Protein AF-A0A357M781-F1 (afdb_monomer_lite)

Foldseek 3Di:
DVVVVDDPLRDDQVNVCVVPVPDDPCSNVCPPPLNVQQVQPDQVGRRPVNVVVVVVVVVVVVVVVVVCCVVCVVVPD

Structure (mmCIF, N/CA/C/O backbone):
data_AF-A0A357M781-F1
#
_entry.id   AF-A0A357M781-F1
#
loop_
_atom_site.group_PDB
_atom_site.id
_atom_site.type_symbol
_atom_site.label_atom_id
_atom_site.label_alt_id
_atom_site.label_comp_id
_atom_site.label_asym_id
_atom_site.label_entity_id
_atom_site.label_seq_id
_atom_site.pdbx_PDB_ins_code
_atom_site.Cartn_x
_atom_site.Cartn_y
_atom_site.Cartn_z
_atom_site.occupancy
_atom_site.B_iso_or_equiv
_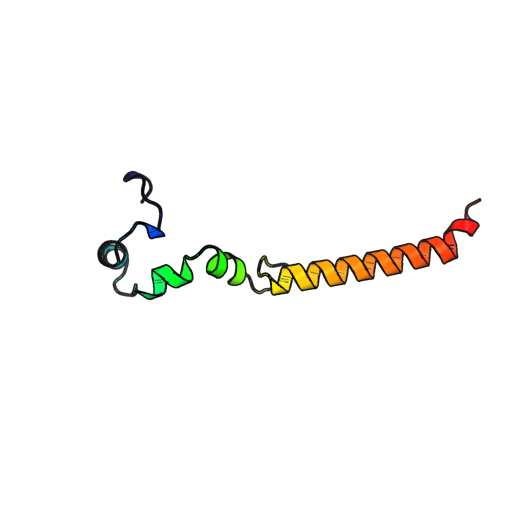atom_site.auth_seq_id
_atom_site.auth_comp_id
_atom_site.auth_asym_id
_atom_site.auth_atom_id
_atom_site.pdbx_PDB_model_num
ATOM 1 N N . CYS A 1 1 ? -8.600 11.249 19.022 1.00 91.25 1 CYS A N 1
ATOM 2 C CA . CYS A 1 1 ? -7.257 11.362 18.386 1.00 91.25 1 CYS A CA 1
ATOM 3 C C . CYS A 1 1 ? -6.719 12.790 18.346 1.00 91.25 1 CYS A C 1
ATOM 5 O O . CYS A 1 1 ? -6.083 13.179 19.311 1.00 91.25 1 CYS A O 1
ATOM 7 N N . ILE A 1 2 ? -6.966 13.582 17.287 1.00 95.31 2 ILE A N 1
ATOM 8 C CA . ILE A 1 2 ? -6.269 14.872 17.060 1.00 95.31 2 ILE A CA 1
ATOM 9 C C . ILE A 1 2 ? -6.426 15.842 18.241 1.00 95.31 2 ILE A C 1
ATOM 11 O O . ILE A 1 2 ? -5.435 16.378 18.723 1.00 95.31 2 ILE A O 1
ATOM 15 N N . ASN A 1 3 ? -7.647 16.001 18.760 1.00 95.06 3 ASN A N 1
ATOM 16 C CA . ASN A 1 3 ? -7.934 16.883 19.901 1.00 95.06 3 ASN A CA 1
ATOM 17 C C . ASN A 1 3 ? -7.229 16.462 21.206 1.00 95.06 3 ASN A C 1
ATOM 19 O O . ASN A 1 3 ? -7.145 17.256 22.135 1.00 95.06 3 ASN A O 1
ATOM 23 N N . GLU A 1 4 ? -6.735 15.226 21.277 1.00 94.62 4 GLU A N 1
ATOM 24 C CA . GLU A 1 4 ? -6.040 14.646 22.431 1.00 94.62 4 GLU A CA 1
ATOM 25 C C . GLU A 1 4 ? -4.541 14.429 22.160 1.00 94.62 4 GLU A C 1
ATOM 27 O O . GLU A 1 4 ? -3.853 13.843 22.989 1.00 94.62 4 GLU A O 1
ATOM 32 N N . GLY A 1 5 ? -4.029 14.844 20.993 1.00 96.19 5 GLY A N 1
ATOM 33 C CA . GLY A 1 5 ? -2.632 14.610 20.608 1.00 96.19 5 GLY A CA 1
ATOM 34 C C . GLY A 1 5 ? -2.272 13.137 20.376 1.00 96.19 5 GLY A C 1
ATOM 35 O O . GLY A 1 5 ? -1.099 12.789 20.444 1.00 96.19 5 GLY A O 1
ATOM 36 N N . LYS A 1 6 ? -3.267 12.279 20.111 1.00 95.94 6 LYS A N 1
ATOM 37 C CA . LYS A 1 6 ? -3.101 10.836 19.871 1.00 95.94 6 LYS A CA 1
ATOM 38 C C . LYS A 1 6 ? -3.096 10.498 18.379 1.00 95.94 6 LYS A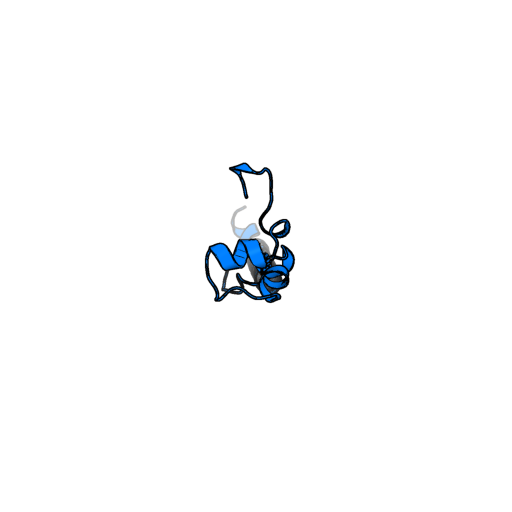 C 1
ATOM 40 O O . LYS A 1 6 ? -3.931 11.019 17.625 1.00 95.94 6 LYS A O 1
ATOM 45 N N . PHE A 1 7 ? -2.257 9.548 17.978 1.00 95.31 7 PHE A N 1
ATOM 46 C CA . PHE A 1 7 ? -2.386 8.797 16.728 1.00 95.31 7 PHE A CA 1
ATOM 47 C C . PHE A 1 7 ? -3.477 7.720 16.847 1.00 95.31 7 PHE A C 1
ATOM 49 O O . PHE A 1 7 ? -4.014 7.469 17.924 1.00 95.31 7 PHE A O 1
ATOM 56 N N . LEU A 1 8 ? -3.845 7.083 15.730 1.00 95.38 8 LEU A N 1
ATOM 57 C CA . LEU A 1 8 ? -4.840 6.000 15.753 1.00 95.38 8 LEU A CA 1
ATOM 58 C C . LEU A 1 8 ? -4.348 4.795 16.564 1.00 95.38 8 LEU A C 1
ATOM 60 O O . LEU A 1 8 ? -5.122 4.210 17.307 1.00 95.38 8 LEU A O 1
ATOM 64 N N . LEU A 1 9 ? -3.060 4.458 16.454 1.00 95.19 9 LEU A N 1
ATOM 65 C CA . LEU A 1 9 ? -2.453 3.349 17.196 1.00 95.19 9 LEU A CA 1
ATOM 66 C C . LEU A 1 9 ? -2.319 3.623 18.705 1.00 95.19 9 LEU A C 1
ATOM 68 O O . LEU A 1 9 ? -2.075 2.685 19.454 1.00 95.19 9 LEU A O 1
ATOM 72 N N . ASP A 1 10 ? -2.520 4.867 19.150 1.00 95.69 10 ASP A N 1
ATOM 73 C CA . ASP A 1 10 ? -2.518 5.226 20.574 1.00 95.69 10 ASP A CA 1
ATOM 74 C C . ASP A 1 10 ? -3.894 5.037 21.234 1.00 95.69 10 ASP A C 1
ATOM 76 O O . ASP A 1 10 ? -4.019 5.182 22.450 1.00 95.69 10 ASP A O 1
ATOM 80 N N . LEU A 1 11 ? -4.945 4.765 20.449 1.00 96.81 11 LEU A N 1
ATOM 81 C CA . LEU A 1 11 ? -6.274 4.487 20.986 1.00 96.81 11 LEU A CA 1
ATOM 82 C C . LEU A 1 11 ? -6.342 3.067 21.548 1.00 96.81 11 LEU A C 1
ATOM 84 O O . LEU A 1 11 ? -5.879 2.106 20.934 1.00 96.81 11 LEU A O 1
ATOM 88 N N . THR A 1 12 ? -7.000 2.923 22.688 1.00 97.19 12 THR A N 1
ATOM 89 C CA . THR A 1 12 ? -7.411 1.632 23.245 1.00 97.19 12 THR A CA 1
ATOM 90 C C . THR A 1 12 ? -8.561 1.024 22.437 1.00 97.19 12 THR A C 1
ATOM 92 O O . THR A 1 12 ? -9.317 1.733 21.764 1.00 97.19 12 THR A O 1
ATOM 95 N N . LEU A 1 13 ? -8.741 -0.297 22.528 1.00 97.88 13 LEU A N 1
ATOM 96 C CA . LEU A 1 13 ? -9.855 -0.981 21.870 1.00 97.88 13 LEU A CA 1
ATOM 97 C C . LEU A 1 13 ? -11.208 -0.437 22.349 1.00 97.88 13 LEU A C 1
ATOM 99 O O . LEU A 1 13 ? -12.159 -0.346 21.573 1.00 97.88 13 LEU A O 1
ATOM 103 N N . GLU A 1 14 ? -11.277 -0.003 23.604 1.00 97.81 14 GLU A N 1
ATOM 104 C CA . GLU A 1 14 ? -12.488 0.544 24.203 1.00 97.81 14 GLU A CA 1
ATOM 105 C C . GLU A 1 14 ? -12.836 1.899 23.585 1.00 97.81 14 GLU A C 1
ATOM 107 O O . GLU A 1 14 ? -13.999 2.142 23.266 1.00 97.81 14 GLU A O 1
ATOM 112 N N . GLU A 1 15 ? -11.835 2.747 23.329 1.00 97.12 15 GLU A N 1
ATOM 113 C CA . GLU A 1 15 ? -12.007 3.988 22.566 1.00 97.12 15 GLU A CA 1
ATOM 114 C C . GLU A 1 15 ? -12.433 3.707 21.120 1.00 97.12 15 GLU A C 1
ATOM 116 O O . GLU A 1 15 ? -13.335 4.371 20.615 1.00 97.12 15 GLU A O 1
ATOM 121 N N . PHE A 1 16 ? -11.871 2.692 20.455 1.00 97.62 16 PHE A N 1
ATOM 122 C CA . PHE A 1 16 ? -12.343 2.285 19.124 1.00 97.62 16 PHE A CA 1
ATOM 123 C C . PHE A 1 16 ? -13.805 1.821 19.145 1.00 97.62 16 PHE A C 1
ATOM 125 O O . PHE A 1 16 ? -14.605 2.224 18.294 1.00 97.62 16 PHE A O 1
ATOM 132 N N . LYS A 1 17 ? -14.189 1.023 20.146 1.00 98.06 17 LYS A N 1
ATOM 133 C CA . LYS A 1 17 ? -15.553 0.497 20.291 1.00 98.06 17 LYS A CA 1
ATOM 134 C C . LYS A 1 17 ? -16.600 1.566 20.594 1.00 98.06 17 LYS A C 1
ATOM 136 O O . LYS A 1 17 ? -17.772 1.339 20.294 1.00 98.06 17 LYS A O 1
ATOM 141 N N . GLN A 1 18 ? -16.206 2.739 21.098 1.00 97.06 18 GLN A N 1
ATOM 142 C CA . GLN A 1 18 ? -17.104 3.900 21.201 1.00 97.06 18 GLN A CA 1
ATOM 143 C C . GLN A 1 18 ? -17.592 4.387 19.826 1.00 97.06 18 GLN A C 1
ATOM 145 O O . GLN A 1 18 ? -18.695 4.924 19.734 1.00 97.06 18 GLN A O 1
ATOM 150 N N . PHE A 1 19 ? -16.811 4.182 18.757 1.00 96.00 19 PHE A N 1
ATOM 151 C CA . PHE A 1 19 ? -17.214 4.527 17.388 1.00 96.00 19 PHE A CA 1
ATOM 152 C C . PHE A 1 19 ? -18.030 3.420 16.720 1.00 96.00 19 PHE A C 1
ATOM 154 O O . PHE A 1 19 ? -18.954 3.707 15.960 1.00 96.00 19 PHE A O 1
ATOM 161 N N . SER A 1 20 ? -17.684 2.156 16.969 1.00 98.00 20 SER A N 1
ATOM 162 C CA . SER A 1 20 ? -18.441 1.008 16.471 1.00 98.00 20 SER A CA 1
ATOM 163 C C . SER A 1 20 ? -18.106 -0.262 17.253 1.00 98.00 20 SER A C 1
ATOM 165 O O . SER A 1 20 ? -16.927 -0.585 17.397 1.00 98.00 20 SER A O 1
ATOM 167 N N . PRO A 1 21 ? -19.102 -1.072 17.659 1.00 97.56 21 PRO A N 1
ATOM 168 C CA . PRO A 1 21 ? -18.846 -2.355 18.313 1.00 97.56 21 PRO A CA 1
ATOM 169 C C . PRO A 1 21 ? -18.185 -3.392 17.388 1.00 97.56 21 PRO A C 1
ATOM 171 O O . PRO A 1 21 ? -17.801 -4.456 17.861 1.00 97.56 21 PRO A O 1
ATOM 174 N N . LEU A 1 22 ? -18.068 -3.104 16.084 1.00 98.19 22 LEU A N 1
ATOM 175 C CA . LEU A 1 22 ? -17.428 -3.980 15.098 1.00 98.19 22 LEU A CA 1
ATOM 176 C C . LEU A 1 22 ? -15.893 -3.949 15.154 1.00 98.19 22 LEU A C 1
ATOM 178 O O . LEU A 1 22 ? -15.262 -4.759 14.483 1.00 98.19 22 LEU A O 1
ATOM 182 N N . PHE A 1 23 ? -15.288 -3.023 15.903 1.00 98.06 23 PHE A N 1
ATOM 183 C CA . PHE A 1 23 ? -13.839 -3.017 16.101 1.00 98.06 23 PHE A CA 1
ATOM 184 C C . PHE A 1 23 ? -13.396 -4.135 17.052 1.00 98.06 23 PHE A C 1
ATOM 186 O O . PHE A 1 23 ? -14.002 -4.371 18.101 1.00 98.06 23 PHE A O 1
ATOM 193 N N . ASP A 1 24 ? -12.286 -4.776 16.701 1.00 98.00 24 ASP A N 1
ATOM 194 C CA . ASP A 1 24 ? -11.617 -5.814 17.476 1.00 98.00 24 ASP A CA 1
ATOM 195 C C . ASP A 1 24 ? -10.095 -5.579 17.507 1.00 98.00 24 ASP A C 1
ATOM 197 O O . ASP A 1 24 ? -9.586 -4.615 16.934 1.00 98.00 24 ASP A O 1
ATOM 201 N N . GLU A 1 25 ? -9.363 -6.467 18.183 1.00 97.25 25 GLU A N 1
ATOM 202 C CA . GLU A 1 25 ? -7.901 -6.397 18.340 1.00 97.25 25 GLU A CA 1
ATOM 203 C C . GLU A 1 25 ? -7.134 -6.374 17.005 1.00 97.25 25 GLU A C 1
ATOM 205 O O . GLU A 1 25 ? -5.992 -5.912 16.945 1.00 97.25 25 GLU A O 1
ATOM 210 N N . ASN A 1 26 ? -7.743 -6.831 15.903 1.00 97.19 26 ASN A N 1
ATOM 211 C CA . ASN A 1 26 ? -7.096 -6.819 14.593 1.00 97.19 26 ASN A CA 1
ATOM 212 C C . ASN A 1 26 ? -6.879 -5.389 14.069 1.00 97.19 26 ASN A C 1
ATOM 214 O O . ASN A 1 26 ? -6.049 -5.188 13.179 1.00 97.19 26 ASN A O 1
ATOM 218 N N . ILE A 1 27 ? -7.566 -4.382 14.631 1.00 97.00 27 ILE A N 1
ATOM 219 C CA . ILE A 1 27 ? -7.406 -2.971 14.251 1.00 97.00 27 ILE A CA 1
ATOM 220 C C . ILE A 1 27 ? -5.941 -2.510 14.325 1.00 97.00 27 ILE A C 1
ATOM 222 O O . ILE A 1 27 ? -5.464 -1.792 13.446 1.00 97.00 27 ILE A O 1
ATOM 226 N N . TYR A 1 28 ? -5.195 -2.983 15.324 1.00 96.88 28 TYR A N 1
ATOM 227 C CA . TYR A 1 28 ? -3.793 -2.620 15.510 1.00 96.88 28 TYR A CA 1
ATOM 228 C C . TYR A 1 28 ? -2.892 -3.210 14.432 1.00 96.88 28 TYR A C 1
ATOM 230 O O . TYR A 1 28 ? -1.943 -2.552 14.009 1.00 96.88 28 TYR A O 1
ATOM 238 N N . ALA A 1 29 ? -3.199 -4.419 13.959 1.00 96.81 29 ALA A N 1
ATOM 239 C CA . ALA A 1 29 ? -2.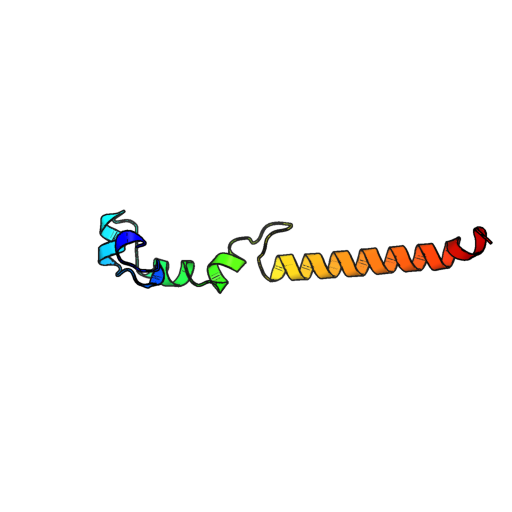458 -5.067 12.885 1.00 96.81 29 ALA A CA 1
ATOM 240 C C . ALA A 1 29 ? -2.734 -4.396 11.530 1.00 96.81 29 ALA A C 1
ATOM 242 O O . ALA A 1 29 ? -1.798 -4.119 10.780 1.00 96.81 29 ALA A O 1
ATOM 243 N N . VAL A 1 30 ? -3.997 -4.073 11.224 1.00 96.44 30 VAL A N 1
ATOM 244 C CA . VAL A 1 30 ? -4.362 -3.442 9.938 1.00 96.44 30 VAL A CA 1
ATOM 245 C C . VAL A 1 30 ? -3.896 -1.992 9.820 1.00 96.44 30 VAL A C 1
ATOM 247 O O . VAL A 1 30 ? -3.691 -1.514 8.706 1.00 96.44 30 VAL A O 1
ATOM 250 N N . LEU A 1 31 ? -3.712 -1.295 10.946 1.00 96.94 31 LEU A N 1
ATOM 251 C CA . LEU A 1 31 ? -3.204 0.077 10.978 1.00 96.94 31 LEU A CA 1
ATOM 252 C C . LEU A 1 31 ? -1.672 0.173 11.009 1.00 96.94 31 LEU A C 1
ATOM 254 O O . LEU A 1 31 ? -1.152 1.289 10.958 1.00 96.94 31 LEU A O 1
ATOM 258 N N . GLN A 1 32 ? -0.938 -0.947 11.063 1.00 96.62 32 GLN A N 1
ATOM 259 C CA . GLN A 1 32 ? 0.521 -0.900 10.924 1.00 96.62 32 GLN A CA 1
ATOM 260 C C . GLN A 1 32 ? 0.904 -0.280 9.570 1.00 96.62 32 GLN A C 1
ATOM 262 O O . GLN A 1 32 ? 0.294 -0.636 8.554 1.00 96.62 32 GLN A O 1
ATOM 267 N N . PRO A 1 33 ? 1.909 0.615 9.508 1.00 95.31 33 PRO A N 1
ATOM 268 C CA . PRO A 1 33 ? 2.312 1.265 8.260 1.00 95.31 33 PRO A CA 1
ATOM 269 C C . PRO A 1 33 ? 2.542 0.284 7.101 1.00 95.31 33 PRO A C 1
ATOM 271 O O . PRO A 1 33 ? 2.075 0.517 5.985 1.00 95.31 33 PRO A O 1
ATOM 274 N N . GLU A 1 34 ? 3.189 -0.849 7.366 1.00 96.62 34 GLU A N 1
ATOM 275 C CA . GLU A 1 34 ? 3.459 -1.902 6.388 1.00 96.62 34 GLU A CA 1
ATOM 276 C C . GLU A 1 34 ? 2.172 -2.543 5.858 1.00 96.62 34 GLU A C 1
ATOM 278 O O . GLU A 1 34 ? 2.062 -2.806 4.656 1.00 96.62 34 GLU A O 1
ATOM 283 N N . ALA A 1 35 ? 1.187 -2.779 6.730 1.00 97.50 35 ALA A N 1
ATOM 284 C CA . ALA A 1 35 ? -0.111 -3.325 6.344 1.00 97.50 35 ALA A CA 1
ATOM 285 C C . ALA A 1 35 ? -0.887 -2.321 5.481 1.00 97.50 35 ALA A C 1
ATOM 287 O O . ALA A 1 35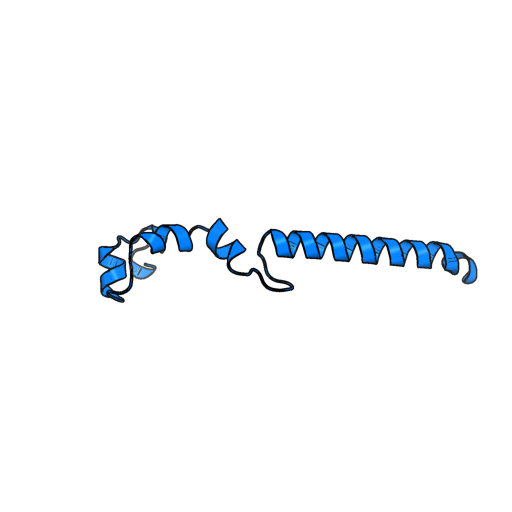 ? -1.402 -2.686 4.423 1.00 97.50 35 ALA A O 1
ATOM 288 N N . VAL A 1 36 ? -0.891 -1.041 5.869 1.00 97.25 36 VAL A N 1
ATOM 289 C CA . VAL A 1 36 ? -1.573 0.038 5.135 1.00 97.25 36 VAL A CA 1
ATOM 290 C C . VAL A 1 36 ? -0.968 0.243 3.742 1.00 97.25 36 VAL A C 1
ATOM 292 O O . VAL A 1 36 ? -1.705 0.382 2.762 1.00 97.25 36 VAL A O 1
ATOM 295 N N . VAL A 1 37 ? 0.363 0.229 3.623 1.00 98.25 37 VAL A N 1
ATOM 296 C CA . VAL A 1 37 ? 1.057 0.343 2.328 1.00 98.25 37 VAL A CA 1
ATOM 297 C C . VAL A 1 37 ? 0.725 -0.847 1.427 1.00 98.25 37 VAL A C 1
ATOM 299 O O . VAL A 1 37 ? 0.415 -0.656 0.246 1.00 98.25 37 VAL A O 1
ATOM 302 N N . ASN A 1 38 ? 0.737 -2.064 1.980 1.00 98.44 38 ASN A N 1
ATOM 303 C CA . ASN A 1 38 ? 0.482 -3.290 1.223 1.00 98.44 38 ASN A CA 1
ATOM 304 C C . ASN A 1 38 ? -0.995 -3.554 0.921 1.00 98.44 38 ASN A C 1
ATOM 306 O O . ASN A 1 38 ? -1.290 -4.278 -0.028 1.00 98.44 38 ASN A O 1
ATOM 310 N N . ALA A 1 39 ? -1.926 -2.922 1.638 1.00 98.00 39 ALA A N 1
ATOM 311 C CA . ALA A 1 39 ? -3.352 -2.998 1.327 1.00 98.00 39 ALA A CA 1
ATOM 312 C C . ALA A 1 39 ? -3.676 -2.433 -0.069 1.00 98.00 39 ALA A C 1
ATOM 314 O O . ALA A 1 39 ? -4.630 -2.867 -0.713 1.00 98.00 39 ALA A O 1
ATOM 315 N N . ARG A 1 40 ? -2.853 -1.512 -0.592 1.00 97.81 40 ARG A N 1
ATOM 316 C CA . ARG A 1 40 ? -2.980 -0.971 -1.957 1.00 97.81 40 ARG A CA 1
ATOM 317 C C . ARG A 1 40 ? -2.351 -1.905 -2.999 1.00 97.81 40 ARG A C 1
ATOM 319 O O . ARG A 1 40 ? -1.554 -1.471 -3.833 1.00 97.81 40 ARG A O 1
ATOM 326 N N . ASN A 1 41 ? -2.699 -3.191 -2.947 1.00 98.31 41 ASN A N 1
ATOM 327 C CA . ASN A 1 41 ? -2.244 -4.215 -3.888 1.00 98.31 41 ASN A CA 1
ATOM 328 C C . ASN A 1 41 ? -3.129 -4.259 -5.144 1.00 98.31 41 ASN A C 1
ATOM 330 O O . ASN A 1 41 ? -3.864 -5.211 -5.391 1.00 98.31 41 ASN A O 1
ATOM 334 N N . VAL A 1 42 ? -3.067 -3.186 -5.924 1.00 98.00 42 VAL A N 1
ATOM 335 C CA . VAL A 1 42 ? -3.726 -3.034 -7.228 1.00 98.00 42 VAL A CA 1
ATOM 336 C C . VAL A 1 42 ? -2.703 -2.543 -8.243 1.00 98.00 42 VAL A C 1
ATOM 338 O O . VAL A 1 42 ? -1.675 -1.998 -7.845 1.00 98.00 42 VAL A O 1
ATOM 341 N N . TYR A 1 43 ? -2.968 -2.698 -9.541 1.00 97.81 43 TYR A N 1
ATOM 342 C CA . TYR A 1 43 ? -2.054 -2.207 -10.574 1.00 97.81 43 TYR A CA 1
ATOM 343 C C . TYR A 1 43 ? -1.749 -0.711 -10.383 1.00 97.81 43 TYR A C 1
ATOM 345 O O . TYR A 1 43 ? -2.662 0.110 -10.315 1.00 97.81 43 TYR A O 1
ATOM 353 N N . GLY A 1 44 ? -0.460 -0.370 -10.269 1.00 96.69 44 GLY A N 1
ATOM 354 C CA . GLY A 1 44 ? 0.004 0.998 -9.993 1.00 96.69 44 GLY A CA 1
ATOM 355 C C . GLY A 1 44 ? -0.118 1.444 -8.527 1.00 96.69 44 GLY A C 1
ATOM 356 O O . GLY A 1 44 ? 0.147 2.603 -8.218 1.00 96.69 44 GLY A O 1
ATOM 357 N N . GLY A 1 45 ? -0.524 0.550 -7.624 1.00 98.19 45 GLY A N 1
ATOM 358 C CA . GLY A 1 45 ? -0.624 0.809 -6.191 1.00 98.19 45 GLY A CA 1
ATOM 359 C C . GLY A 1 45 ? 0.723 0.789 -5.462 1.00 98.19 45 GLY A C 1
ATOM 360 O O . GLY A 1 45 ? 1.771 0.503 -6.038 1.00 98.19 45 GLY A O 1
ATOM 361 N N . THR A 1 46 ? 0.689 1.085 -4.161 1.00 98.38 46 THR A N 1
ATOM 362 C CA . THR A 1 46 ? 1.895 1.242 -3.326 1.00 98.38 46 THR A CA 1
ATOM 363 C C . THR A 1 46 ? 2.356 -0.041 -2.647 1.00 98.38 46 THR A C 1
ATOM 365 O O . THR A 1 46 ? 3.363 -0.015 -1.944 1.00 98.38 46 THR A O 1
ATOM 368 N N . ALA A 1 47 ? 1.641 -1.157 -2.814 1.00 98.69 47 ALA A N 1
ATOM 369 C CA . ALA A 1 47 ? 2.085 -2.421 -2.243 1.00 98.69 47 ALA A CA 1
ATOM 370 C C . ALA A 1 47 ? 3.475 -2.790 -2.775 1.00 98.69 47 ALA A C 1
ATOM 372 O O . ALA A 1 47 ? 3.778 -2.562 -3.948 1.00 98.69 47 ALA A O 1
ATOM 373 N N . THR A 1 48 ? 4.310 -3.410 -1.942 1.00 98.50 48 THR A N 1
ATOM 374 C CA . THR A 1 48 ? 5.696 -3.741 -2.306 1.00 98.50 48 THR A CA 1
ATOM 375 C C . THR A 1 48 ? 5.772 -4.532 -3.614 1.00 98.50 48 THR A C 1
ATOM 377 O O . THR A 1 48 ? 6.623 -4.255 -4.454 1.00 98.50 48 THR A O 1
ATOM 380 N N . VAL A 1 49 ? 4.853 -5.480 -3.821 1.00 98.50 49 VAL A N 1
ATOM 381 C CA . VAL A 1 49 ? 4.771 -6.271 -5.061 1.00 98.50 49 VAL A CA 1
ATOM 382 C C . VAL A 1 49 ? 4.424 -5.421 -6.289 1.00 98.50 49 VAL A C 1
ATOM 384 O O . VAL A 1 49 ? 4.941 -5.677 -7.371 1.00 98.50 49 VAL A O 1
ATOM 387 N N . GLN A 1 50 ? 3.609 -4.377 -6.126 1.00 98.75 50 GLN A N 1
ATOM 388 C CA . GLN A 1 50 ? 3.206 -3.478 -7.211 1.00 98.75 50 GLN A CA 1
ATOM 389 C C . GLN A 1 50 ? 4.332 -2.523 -7.600 1.00 98.75 50 GLN A C 1
ATOM 391 O O . GLN A 1 50 ? 4.562 -2.300 -8.788 1.00 98.75 50 GLN A O 1
ATOM 396 N N . VAL A 1 51 ? 5.073 -2.015 -6.612 1.00 98.69 51 VAL A N 1
ATOM 397 C CA . VAL A 1 51 ? 6.257 -1.180 -6.848 1.00 98.69 51 VAL A CA 1
ATOM 398 C C . VAL A 1 51 ? 7.359 -1.990 -7.532 1.00 98.69 51 VAL A C 1
ATOM 400 O O . VAL A 1 51 ? 7.924 -1.517 -8.513 1.00 98.69 51 VAL A O 1
ATOM 403 N N . LYS A 1 52 ? 7.612 -3.233 -7.095 1.00 98.81 52 LYS A N 1
ATOM 404 C CA . LYS A 1 52 ? 8.553 -4.140 -7.778 1.00 98.81 52 LYS A CA 1
ATOM 405 C C . LYS A 1 52 ? 8.162 -4.370 -9.237 1.00 98.81 52 LYS A C 1
ATOM 407 O O . LYS A 1 52 ? 8.972 -4.131 -10.122 1.00 98.81 52 LYS A O 1
ATOM 412 N N . ALA A 1 53 ? 6.897 -4.705 -9.492 1.00 98.69 53 ALA A N 1
ATOM 413 C CA . ALA A 1 53 ? 6.409 -4.884 -10.856 1.00 98.69 53 ALA A CA 1
ATOM 414 C C . ALA A 1 53 ? 6.507 -3.593 -11.696 1.00 98.69 53 ALA A C 1
ATOM 416 O O . ALA A 1 53 ? 6.689 -3.652 -12.909 1.00 98.69 53 ALA A O 1
ATOM 417 N N . ALA A 1 54 ? 6.350 -2.412 -11.085 1.00 98.69 54 ALA A N 1
ATOM 418 C CA . ALA A 1 54 ? 6.528 -1.135 -11.777 1.00 98.69 54 ALA A CA 1
ATOM 419 C C . ALA A 1 54 ? 7.991 -0.875 -12.156 1.00 98.69 54 ALA A C 1
ATOM 421 O O . ALA A 1 54 ? 8.238 -0.403 -13.264 1.00 98.69 54 ALA A O 1
ATOM 422 N N . ILE A 1 55 ? 8.934 -1.216 -11.272 1.00 98.88 55 ILE A N 1
ATOM 423 C CA . ILE A 1 55 ? 10.374 -1.142 -11.549 1.00 98.88 55 ILE A CA 1
ATOM 424 C C . ILE A 1 55 ? 10.728 -2.067 -12.717 1.00 98.88 55 ILE A C 1
ATOM 426 O O . ILE A 1 55 ? 11.301 -1.594 -13.689 1.00 98.88 55 ILE A O 1
ATOM 430 N N . GLU A 1 56 ? 10.285 -3.327 -12.691 1.00 98.81 56 GLU A N 1
ATOM 431 C CA . GLU A 1 56 ? 10.537 -4.294 -13.774 1.00 98.81 56 GLU A CA 1
ATOM 432 C C . GLU A 1 56 ? 10.027 -3.788 -15.136 1.00 98.81 56 GLU A C 1
ATOM 434 O O . GLU A 1 56 ? 10.733 -3.849 -16.142 1.00 98.81 56 GLU A O 1
ATOM 439 N N . ARG A 1 57 ? 8.813 -3.218 -15.184 1.00 98.69 57 ARG A N 1
ATOM 440 C CA . ARG A 1 57 ? 8.278 -2.617 -16.420 1.00 98.69 57 ARG A CA 1
ATOM 441 C C . ARG A 1 57 ? 9.098 -1.416 -16.890 1.00 98.69 57 ARG A C 1
ATOM 443 O O . ARG A 1 57 ? 9.259 -1.231 -18.093 1.00 98.69 57 ARG A O 1
ATOM 450 N N . ALA A 1 58 ? 9.576 -0.588 -15.963 1.00 98.69 58 ALA A N 1
ATOM 451 C CA . ALA A 1 58 ? 10.397 0.572 -16.294 1.00 98.69 58 ALA A CA 1
ATOM 452 C C . ALA A 1 58 ? 11.775 0.155 -16.827 1.00 98.69 58 ALA A C 1
ATOM 454 O O . ALA A 1 58 ? 12.250 0.738 -17.798 1.00 98.69 58 ALA A O 1
ATOM 455 N N . GLU A 1 59 ? 12.385 -0.872 -16.235 1.00 98.81 59 GLU A N 1
ATOM 456 C CA . GLU A 1 59 ? 13.643 -1.459 -16.707 1.00 98.81 59 GLU A CA 1
ATOM 457 C C . GLU A 1 59 ? 13.493 -2.035 -18.119 1.00 98.81 59 GLU A C 1
ATOM 459 O O . GLU A 1 59 ? 14.319 -1.748 -18.985 1.00 98.81 59 GLU A O 1
ATOM 464 N N . GLN A 1 60 ? 12.402 -2.761 -18.382 1.00 98.75 60 GLN A N 1
ATOM 465 C CA . GLN A 1 60 ? 12.094 -3.279 -19.716 1.00 98.75 60 GLN A CA 1
ATOM 466 C C . GLN A 1 60 ? 11.923 -2.149 -20.743 1.00 98.75 60 GLN A C 1
ATOM 468 O O . GLN A 1 60 ? 12.548 -2.174 -21.802 1.00 98.75 60 GLN A O 1
ATOM 473 N N . ALA A 1 61 ? 11.132 -1.123 -20.417 1.00 98.62 61 ALA A N 1
ATOM 474 C CA . ALA A 1 61 ? 10.920 0.017 -21.308 1.00 98.62 61 ALA A CA 1
ATOM 475 C C . ALA A 1 61 ? 12.222 0.790 -21.587 1.00 98.62 61 ALA A C 1
ATOM 477 O O . ALA A 1 61 ? 12.451 1.246 -22.706 1.00 98.62 61 ALA A O 1
ATOM 478 N N . LEU A 1 62 ? 13.093 0.925 -20.581 1.00 98.56 62 LEU A N 1
ATOM 479 C CA . LEU A 1 62 ? 14.405 1.549 -20.742 1.00 98.56 62 LEU A CA 1
ATOM 480 C C . LEU A 1 62 ? 15.315 0.719 -21.655 1.00 98.56 62 LEU A C 1
ATOM 482 O O . LEU A 1 62 ? 16.024 1.284 -22.486 1.00 98.56 62 LEU A O 1
ATOM 486 N N . HIS A 1 63 ? 15.299 -0.606 -21.513 1.00 98.50 63 HIS A N 1
ATOM 487 C CA . HIS A 1 63 ? 16.055 -1.503 -22.381 1.00 98.50 63 HIS A CA 1
ATOM 488 C C . HIS A 1 63 ? 15.613 -1.373 -23.845 1.00 98.50 63 HIS A C 1
ATOM 490 O O . HIS A 1 63 ? 16.453 -1.100 -24.700 1.00 98.50 63 HIS A O 1
ATOM 496 N N . GLU A 1 64 ? 14.308 -1.448 -24.113 1.00 98.06 64 GLU A N 1
ATOM 497 C CA . GLU A 1 64 ? 13.737 -1.284 -25.459 1.00 98.06 64 GLU A CA 1
ATOM 498 C C . GLU A 1 64 ? 14.072 0.086 -26.065 1.00 98.06 64 GLU A C 1
ATOM 500 O O . GLU A 1 64 ? 14.452 0.188 -27.233 1.00 98.06 64 GLU A O 1
ATOM 505 N N . ALA A 1 65 ? 13.988 1.151 -25.260 1.00 97.31 65 ALA A N 1
ATOM 506 C CA . ALA A 1 65 ? 14.362 2.492 -25.695 1.00 97.31 65 ALA A CA 1
ATOM 507 C C . ALA A 1 65 ? 15.849 2.574 -26.076 1.00 97.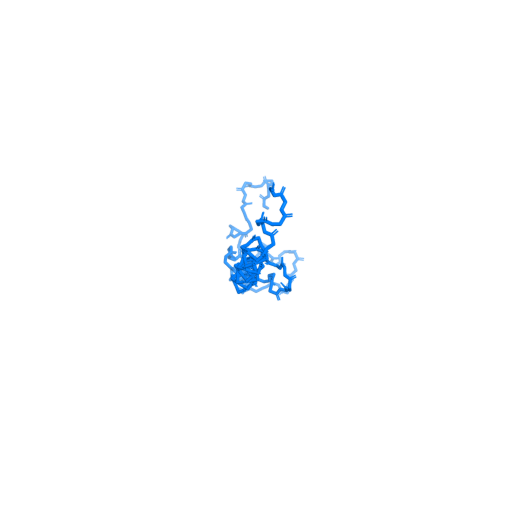31 65 ALA A C 1
ATOM 509 O O . ALA A 1 65 ? 16.189 3.161 -27.103 1.00 97.31 65 ALA A O 1
ATOM 510 N N . ASN A 1 66 ? 16.733 1.959 -25.286 1.00 97.31 66 ASN A N 1
ATOM 511 C CA . ASN A 1 66 ? 18.164 1.921 -25.584 1.00 97.31 66 ASN A CA 1
ATOM 512 C C . ASN A 1 66 ? 18.461 1.132 -26.865 1.00 97.31 66 ASN A C 1
ATOM 514 O O . ASN A 1 66 ? 19.251 1.594 -27.687 1.00 97.31 66 ASN A O 1
ATOM 518 N N . GLU A 1 67 ? 17.821 -0.022 -27.067 1.00 96.69 67 GLU A N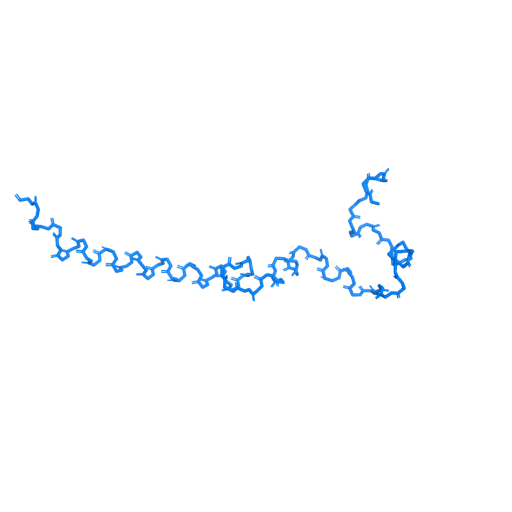 1
ATOM 519 C CA . GLU A 1 67 ? 17.968 -0.796 -28.305 1.00 96.69 67 GLU A CA 1
ATOM 520 C C . GLU A 1 67 ? 17.522 0.008 -29.528 1.00 96.69 67 GLU A C 1
ATOM 522 O O . GLU A 1 67 ? 18.229 0.041 -30.538 1.00 96.69 67 GLU A O 1
ATOM 527 N N . TRP A 1 68 ? 16.391 0.712 -29.425 1.00 95.75 68 TRP A N 1
ATOM 528 C CA . TRP A 1 68 ? 15.902 1.570 -30.500 1.00 95.75 68 TRP A CA 1
ATOM 529 C C . TRP A 1 68 ? 16.903 2.678 -30.844 1.00 95.75 68 TRP A C 1
ATOM 531 O O . TRP A 1 68 ? 17.202 2.880 -32.024 1.00 95.75 68 TRP A O 1
ATOM 541 N N . VAL A 1 69 ? 17.454 3.352 -29.825 1.00 95.44 69 VAL A N 1
ATOM 542 C CA . VAL A 1 69 ? 18.469 4.404 -29.997 1.00 95.44 69 VAL A CA 1
ATOM 543 C C . VAL A 1 69 ? 19.728 3.848 -30.657 1.00 95.44 69 VAL A C 1
ATOM 545 O O . VAL A 1 69 ? 20.250 4.482 -31.565 1.00 95.44 69 VAL A O 1
ATOM 548 N N . VAL A 1 70 ? 20.202 2.664 -30.264 1.00 93.81 70 VAL A N 1
ATOM 549 C CA . VAL A 1 70 ? 21.377 2.035 -30.895 1.00 93.81 70 VAL A CA 1
ATOM 550 C C . VAL A 1 70 ? 21.105 1.685 -32.359 1.00 93.81 70 VAL A C 1
ATOM 552 O O . VAL A 1 70 ? 21.965 1.887 -33.209 1.00 93.81 70 VAL A O 1
ATOM 555 N N . GLN A 1 71 ? 19.911 1.182 -32.676 1.00 93.12 71 GLN A N 1
ATOM 556 C CA . GLN A 1 71 ? 19.561 0.770 -34.039 1.00 93.12 71 GLN A CA 1
ATOM 557 C C . GLN A 1 71 ? 19.320 1.950 -34.995 1.00 93.12 71 GLN A C 1
ATOM 559 O O . GLN A 1 71 ? 19.545 1.807 -36.195 1.00 93.12 71 GLN A O 1
ATOM 564 N N . HIS A 1 72 ? 18.846 3.094 -34.490 1.00 92.25 72 HIS A N 1
ATOM 565 C CA . HIS A 1 72 ? 18.377 4.213 -35.323 1.00 92.25 72 HIS A CA 1
ATOM 566 C C . HIS A 1 72 ? 19.113 5.539 -35.073 1.00 92.25 72 HIS A C 1
ATOM 568 O O . HIS A 1 72 ? 18.886 6.504 -35.801 1.00 92.25 72 HIS A O 1
ATOM 574 N N . GLY A 1 73 ? 19.990 5.610 -34.071 1.00 75.44 73 GLY A N 1
ATOM 575 C CA . GLY A 1 73 ? 20.689 6.834 -33.668 1.00 75.44 73 GLY A CA 1
ATOM 576 C C . GLY A 1 73 ? 21.719 7.333 -34.682 1.00 75.44 73 GLY A C 1
ATOM 577 O O . GLY A 1 73 ? 21.883 8.542 -34.822 1.00 75.44 73 GLY A O 1
ATOM 578 N N . ASP A 1 74 ? 22.338 6.432 -35.450 1.00 65.25 74 ASP A N 1
ATOM 579 C CA . ASP A 1 74 ? 23.318 6.787 -36.491 1.00 65.25 74 ASP A CA 1
ATOM 580 C C . ASP A 1 74 ? 22.667 7.287 -37.795 1.00 65.25 74 ASP A C 1
ATOM 582 O O . ASP A 1 74 ? 23.351 7.823 -38.659 1.00 65.25 74 ASP A O 1
ATOM 586 N N . ALA A 1 75 ? 21.344 7.153 -37.956 1.00 60.12 75 ALA A N 1
ATOM 587 C CA . ALA A 1 75 ? 20.634 7.586 -39.165 1.00 60.12 75 ALA A CA 1
ATOM 588 C C . ALA A 1 75 ? 20.321 9.100 -39.200 1.00 60.12 75 ALA A C 1
ATOM 590 O O . ALA A 1 75 ? 19.671 9.566 -40.138 1.00 60.12 75 ALA A O 1
ATOM 591 N N . ILE A 1 76 ? 20.729 9.857 -38.172 1.00 59.09 76 ILE A N 1
ATOM 592 C CA . ILE A 1 76 ? 20.393 11.283 -37.982 1.00 59.09 76 ILE A CA 1
ATOM 593 C C . ILE A 1 76 ? 21.643 12.203 -38.026 1.00 59.09 76 ILE A C 1
ATOM 595 O O . ILE A 1 76 ? 21.502 13.425 -37.954 1.00 59.09 76 ILE A O 1
ATOM 599 N N . LEU A 1 77 ? 22.853 11.658 -38.215 1.00 48.94 77 LEU A N 1
ATOM 600 C CA . LEU A 1 77 ? 24.079 12.425 -38.515 1.00 48.94 77 LEU A CA 1
ATOM 601 C C . LEU A 1 77 ? 24.479 12.275 -39.988 1.00 48.94 77 LEU A C 1
ATOM 603 O O . LEU A 1 77 ? 24.968 13.281 -40.551 1.00 48.94 77 LEU A O 1
#

pLDDT: mean 94.85, std 9.12, range [48.94, 98.88]

Secondary structure (DSSP, 8-state):
-GGGT--GGGS-HHHHHHH-TT--THHHHHTSHHHHHHH--STT-SSHHHHHHHHHHHHHHHHHHHHHHHHHGGGG-

Radius of gyration: 23.16 Å; chains: 1; bounding box: 43×24×63 Å

Sequence (77 aa):
CINEGKFLLDLTLEEFKQFSPLFDENIYAVLQPEAVVNARNVYGGTATVQVKAAIERAEQALHEANEWVVQHGDAIL